Protein AF-A0A1Q8VUD0-F1 (afdb_monomer)

Structure (mmCIF, N/CA/C/O backbone):
data_AF-A0A1Q8VUD0-F1
#
_entry.id   AF-A0A1Q8VUD0-F1
#
loop_
_atom_site.group_PDB
_atom_site.id
_atom_site.type_symbol
_atom_site.label_atom_id
_atom_site.label_alt_id
_atom_site.label_comp_id
_atom_site.label_asym_id
_atom_site.label_entity_id
_atom_site.label_seq_id
_atom_site.pdbx_PDB_ins_code
_atom_site.Cartn_x
_atom_site.Cartn_y
_atom_site.Cartn_z
_atom_site.occupancy
_atom_site.B_iso_or_equiv
_atom_site.auth_seq_id
_atom_site.auth_comp_id
_atom_site.auth_asym_id
_atom_site.auth_atom_id
_atom_site.pdbx_PDB_model_num
ATOM 1 N N . MET A 1 1 ? -13.011 -17.993 -5.841 1.00 44.59 1 MET A N 1
ATOM 2 C CA . MET A 1 1 ? -13.247 -16.685 -5.183 1.00 44.59 1 MET A CA 1
ATOM 3 C C . MET A 1 1 ? -12.863 -15.577 -6.149 1.00 44.59 1 MET A C 1
ATOM 5 O O . MET A 1 1 ? -11.849 -15.717 -6.817 1.00 44.59 1 MET A O 1
ATOM 9 N N . LYS A 1 2 ? -13.667 -14.515 -6.272 1.00 51.53 2 LYS A N 1
ATOM 10 C CA . LYS A 1 2 ? -13.300 -13.336 -7.074 1.00 51.53 2 LYS A CA 1
ATOM 11 C C . LYS A 1 2 ? -12.272 -12.522 -6.282 1.00 51.53 2 LYS A C 1
ATOM 13 O O . LYS A 1 2 ? -12.586 -12.061 -5.190 1.00 51.53 2 LYS A O 1
ATOM 18 N N . CYS A 1 3 ? -11.055 -12.387 -6.801 1.00 65.75 3 CYS A N 1
ATOM 19 C CA . CYS A 1 3 ? -9.999 -11.613 -6.153 1.00 65.75 3 CYS A CA 1
ATOM 20 C C . CYS A 1 3 ? -10.249 -10.114 -6.352 1.00 65.75 3 CYS A C 1
ATOM 22 O O . CYS A 1 3 ? -10.289 -9.641 -7.489 1.00 65.75 3 CYS A O 1
ATOM 24 N N . THR A 1 4 ? -10.371 -9.361 -5.258 1.00 79.56 4 THR A N 1
ATOM 25 C CA . THR A 1 4 ? -10.558 -7.895 -5.264 1.00 79.56 4 THR A CA 1
ATOM 26 C C . THR A 1 4 ? -9.382 -7.139 -5.888 1.00 79.56 4 THR A C 1
ATOM 28 O O . THR A 1 4 ? -9.522 -6.011 -6.344 1.00 79.56 4 THR A O 1
ATOM 31 N N . THR A 1 5 ? -8.214 -7.772 -5.960 1.00 83.44 5 THR A N 1
ATOM 32 C CA . THR A 1 5 ? -6.999 -7.215 -6.565 1.00 83.44 5 THR A CA 1
ATOM 33 C C . THR A 1 5 ? -6.864 -7.540 -8.054 1.00 83.44 5 THR A C 1
ATOM 35 O O . THR A 1 5 ? -6.039 -6.945 -8.738 1.00 83.44 5 THR A O 1
ATOM 38 N N . GLY A 1 6 ? -7.658 -8.483 -8.580 1.00 85.50 6 GLY A N 1
ATOM 39 C CA . GLY A 1 6 ? -7.513 -8.999 -9.945 1.00 85.50 6 GLY A CA 1
ATOM 40 C C . GLY A 1 6 ? -6.337 -9.958 -10.163 1.00 85.50 6 GLY A C 1
ATOM 41 O O . GLY A 1 6 ? -6.167 -10.424 -11.285 1.00 85.50 6 GLY A O 1
ATOM 42 N N . LEU A 1 7 ? -5.562 -10.268 -9.119 1.00 89.88 7 LEU A N 1
ATOM 43 C CA . LEU A 1 7 ? -4.467 -11.241 -9.153 1.00 89.88 7 LEU A CA 1
ATOM 44 C C . LEU A 1 7 ? -4.913 -12.584 -8.567 1.00 89.88 7 LEU A C 1
ATOM 46 O O . LEU A 1 7 ? -5.748 -12.626 -7.660 1.00 89.88 7 LEU A O 1
ATOM 50 N N . SER A 1 8 ? -4.334 -13.687 -9.043 1.00 91.81 8 SER A N 1
ATOM 51 C CA . SER A 1 8 ? -4.427 -14.964 -8.323 1.00 91.81 8 SER A CA 1
ATOM 52 C C . SER A 1 8 ? -3.709 -14.879 -6.968 1.00 91.81 8 SER A C 1
ATOM 54 O O . SER A 1 8 ? -2.837 -14.032 -6.768 1.00 91.81 8 SER A O 1
ATOM 56 N N . ALA A 1 9 ? -4.044 -15.775 -6.035 1.00 90.12 9 ALA A N 1
ATOM 57 C CA . ALA A 1 9 ? -3.381 -15.822 -4.728 1.00 90.12 9 ALA A CA 1
ATOM 58 C C . ALA A 1 9 ? -1.859 -16.030 -4.855 1.00 90.12 9 ALA A C 1
ATOM 60 O O . ALA A 1 9 ? -1.098 -15.400 -4.126 1.00 90.12 9 ALA A O 1
ATOM 61 N N . HIS A 1 10 ? -1.425 -16.848 -5.822 1.00 91.88 10 HIS A N 1
ATOM 62 C CA . HIS A 1 10 ? -0.008 -17.073 -6.116 1.00 91.88 10 HIS A CA 1
ATOM 63 C C . HIS A 1 10 ? 0.687 -15.793 -6.593 1.00 91.88 10 HIS A C 1
ATOM 65 O O . HIS A 1 10 ? 1.667 -15.373 -5.992 1.00 91.88 10 HIS A O 1
ATOM 71 N N . GLN A 1 11 ? 0.145 -15.131 -7.624 1.00 91.31 11 GLN A N 1
ATOM 72 C CA . GLN A 1 11 ? 0.710 -13.880 -8.154 1.00 91.31 11 GLN A CA 1
ATOM 73 C C . GLN A 1 11 ? 0.774 -12.781 -7.088 1.00 91.31 11 GLN A C 1
ATOM 75 O O . GLN A 1 11 ? 1.722 -12.004 -7.038 1.00 91.31 11 GLN A O 1
ATOM 80 N N . PHE A 1 12 ? -0.238 -12.709 -6.223 1.00 91.19 12 PHE A N 1
ATOM 81 C CA . PHE A 1 12 ? -0.256 -11.749 -5.127 1.00 91.19 12 PHE A CA 1
ATOM 82 C C . PHE A 1 12 ? 0.836 -12.039 -4.084 1.00 91.19 12 PHE A C 1
ATOM 84 O O . PHE A 1 12 ? 1.505 -11.112 -3.622 1.00 91.19 12 PHE A O 1
ATOM 91 N N . ALA A 1 13 ? 1.027 -13.311 -3.721 1.00 91.38 13 ALA A N 1
ATOM 92 C CA . ALA A 1 13 ? 2.061 -13.730 -2.779 1.00 91.38 13 ALA A CA 1
ATOM 93 C C . ALA A 1 13 ? 3.472 -13.478 -3.332 1.00 91.38 13 ALA A C 1
ATOM 95 O O . ALA A 1 13 ? 4.302 -12.899 -2.636 1.00 91.38 13 ALA A O 1
ATOM 96 N N . GLU A 1 14 ? 3.708 -13.832 -4.595 1.00 90.94 14 GLU A N 1
ATOM 97 C CA . GLU A 1 14 ? 4.979 -13.618 -5.293 1.00 90.94 14 GLU A CA 1
ATOM 98 C C . GLU A 1 14 ? 5.346 -12.128 -5.357 1.00 90.94 14 GLU A C 1
ATOM 100 O O . GLU A 1 14 ? 6.427 -11.729 -4.926 1.00 90.94 14 GLU A O 1
ATOM 105 N N . LEU A 1 15 ? 4.402 -11.274 -5.767 1.00 88.25 15 LEU A N 1
ATOM 106 C CA . LEU A 1 15 ? 4.614 -9.827 -5.809 1.00 88.25 15 LEU A CA 1
ATOM 107 C C . LEU A 1 15 ? 4.889 -9.239 -4.414 1.00 88.25 15 LEU A C 1
ATOM 109 O O . LEU A 1 15 ? 5.757 -8.381 -4.250 1.00 88.25 15 LEU A O 1
ATOM 113 N N . THR A 1 16 ? 4.174 -9.714 -3.391 1.00 89.62 16 THR A N 1
ATOM 114 C CA . THR A 1 16 ? 4.409 -9.310 -1.995 1.00 89.62 16 THR A CA 1
ATOM 115 C C . THR A 1 16 ? 5.816 -9.698 -1.539 1.00 89.62 16 THR A C 1
ATOM 117 O O . THR A 1 16 ? 6.481 -8.908 -0.864 1.00 89.62 16 THR A O 1
ATOM 120 N N . GLN A 1 17 ? 6.282 -10.892 -1.911 1.00 89.12 17 GLN A N 1
ATOM 121 C CA . GLN A 1 17 ? 7.617 -11.381 -1.587 1.00 89.12 17 GLN A CA 1
ATOM 122 C C . GLN A 1 17 ? 8.703 -10.528 -2.251 1.00 89.12 17 GLN A C 1
ATOM 124 O O . GLN A 1 17 ? 9.602 -10.070 -1.548 1.00 89.12 17 GLN A O 1
ATOM 129 N N . TRP A 1 18 ? 8.595 -10.249 -3.554 1.00 86.19 18 TRP A N 1
ATOM 130 C CA . TRP A 1 18 ? 9.561 -9.405 -4.270 1.00 86.19 18 TRP A CA 1
ATOM 131 C C . TRP A 1 18 ? 9.683 -8.014 -3.646 1.00 86.19 18 TRP A C 1
ATOM 133 O O . TRP A 1 18 ? 10.783 -7.548 -3.357 1.00 86.19 18 TRP A O 1
ATOM 143 N N . ILE A 1 19 ? 8.550 -7.376 -3.341 1.00 84.69 19 ILE A N 1
ATOM 144 C CA . ILE A 1 19 ? 8.542 -6.050 -2.711 1.00 84.69 19 ILE A CA 1
ATOM 145 C C . ILE A 1 19 ? 9.164 -6.107 -1.308 1.00 84.69 19 ILE A C 1
ATOM 147 O O . ILE A 1 19 ? 9.918 -5.208 -0.937 1.00 84.69 19 ILE A O 1
ATOM 151 N N . SER A 1 20 ? 8.900 -7.164 -0.537 1.00 84.06 20 SER A N 1
ATOM 152 C CA . SER A 1 20 ? 9.441 -7.322 0.824 1.00 84.06 20 SER A CA 1
ATOM 153 C C . SER A 1 20 ? 10.953 -7.569 0.856 1.00 84.06 20 SER A C 1
ATOM 155 O O . SER A 1 20 ? 11.599 -7.234 1.844 1.00 84.06 20 SER A O 1
ATOM 157 N N . GLN A 1 21 ? 11.520 -8.153 -0.203 1.00 82.94 21 GLN A N 1
ATOM 158 C CA . GLN A 1 21 ? 12.962 -8.393 -0.342 1.00 82.94 21 GLN A CA 1
ATOM 159 C C . GLN A 1 21 ? 13.731 -7.153 -0.825 1.00 82.94 21 GLN A C 1
ATOM 161 O O . GLN A 1 21 ? 14.961 -7.130 -0.795 1.00 82.94 21 GLN A O 1
ATOM 166 N N . SER A 1 22 ? 13.017 -6.115 -1.260 1.00 74.06 22 SER A N 1
ATOM 167 C CA . SER A 1 22 ? 13.616 -4.884 -1.756 1.00 74.06 22 SER A CA 1
ATOM 168 C C . SER A 1 22 ? 13.994 -3.896 -0.639 1.00 74.06 22 SER A C 1
ATOM 170 O O . SER A 1 22 ? 13.534 -4.000 0.498 1.00 74.06 22 SER A O 1
ATOM 172 N N . LYS A 1 23 ? 14.863 -2.921 -0.952 1.00 69.75 23 LYS A N 1
ATOM 173 C CA . LYS A 1 23 ? 15.329 -1.876 -0.010 1.00 69.75 23 LYS A CA 1
ATOM 174 C C . LYS A 1 23 ? 14.150 -1.182 0.715 1.00 69.75 23 LYS A C 1
ATOM 176 O O . LYS A 1 23 ? 13.098 -0.983 0.104 1.00 69.75 23 LYS A O 1
ATOM 181 N N . PRO A 1 24 ? 14.351 -0.761 1.981 1.00 60.75 24 PRO A N 1
ATOM 182 C CA . PRO A 1 24 ? 13.280 -0.422 2.915 1.00 60.75 24 PRO A CA 1
ATOM 183 C C . PRO A 1 24 ? 12.328 0.666 2.409 1.00 60.75 24 PRO A C 1
ATOM 185 O O . PRO A 1 24 ? 12.732 1.672 1.828 1.00 60.75 24 PRO A O 1
ATOM 188 N N . LEU A 1 25 ? 11.044 0.446 2.686 1.00 63.44 25 LEU A N 1
ATOM 189 C CA . LEU A 1 25 ? 9.931 1.298 2.283 1.00 63.44 25 LEU A CA 1
ATOM 190 C C . LEU A 1 25 ? 9.733 2.380 3.342 1.00 63.44 25 LEU A C 1
ATOM 192 O O . LEU A 1 25 ? 9.239 2.106 4.434 1.00 63.44 25 LEU A O 1
ATOM 196 N N . HIS A 1 26 ? 10.092 3.623 3.030 1.00 63.34 26 HIS A N 1
ATOM 197 C CA . HIS A 1 26 ? 9.961 4.728 3.983 1.00 63.34 26 HIS A CA 1
ATOM 198 C C . HIS A 1 26 ? 8.499 5.151 4.221 1.00 63.34 26 HIS A C 1
ATOM 200 O O . HIS A 1 26 ? 8.237 5.981 5.088 1.00 63.34 26 HIS A O 1
ATOM 206 N N . THR A 1 27 ? 7.531 4.637 3.450 1.00 71.75 27 THR A N 1
ATOM 207 C CA . THR A 1 27 ? 6.165 5.201 3.405 1.00 71.75 27 THR A CA 1
ATOM 208 C C . THR A 1 27 ? 5.034 4.167 3.508 1.00 71.75 27 THR A C 1
ATOM 210 O O . THR A 1 27 ? 3.859 4.536 3.470 1.00 71.75 27 THR A O 1
ATOM 213 N N . ILE A 1 28 ? 5.335 2.878 3.711 1.00 82.38 28 ILE A N 1
ATOM 214 C CA . ILE A 1 28 ? 4.279 1.877 3.919 1.00 82.38 28 ILE A CA 1
ATOM 215 C C . ILE A 1 28 ? 3.686 2.000 5.328 1.00 82.38 28 ILE A C 1
ATOM 217 O O . ILE A 1 28 ? 4.425 1.977 6.314 1.00 82.38 28 ILE A O 1
ATOM 221 N N . PRO A 1 29 ? 2.349 2.084 5.466 1.00 86.19 29 PRO A N 1
ATOM 222 C CA . PRO A 1 29 ? 1.712 2.010 6.771 1.00 86.19 29 PRO A CA 1
ATOM 223 C C . PRO A 1 29 ? 2.022 0.675 7.457 1.00 86.19 29 PRO A C 1
ATOM 225 O O . PRO A 1 29 ? 1.550 -0.372 7.019 1.00 86.19 29 PRO A O 1
ATOM 228 N N . ALA A 1 30 ? 2.757 0.719 8.572 1.00 86.06 30 ALA A N 1
ATOM 229 C CA . ALA A 1 30 ? 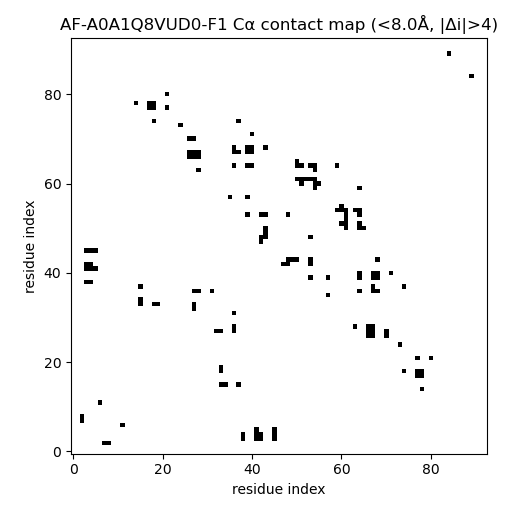3.132 -0.476 9.335 1.00 86.06 30 ALA A CA 1
ATOM 230 C C . ALA A 1 30 ? 1.922 -1.352 9.710 1.00 86.06 30 ALA A C 1
ATOM 232 O O . ALA A 1 30 ? 2.013 -2.572 9.666 1.00 86.06 30 ALA A O 1
ATOM 233 N N . ILE A 1 31 ? 0.769 -0.728 9.987 1.00 90.31 31 ILE A N 1
ATOM 234 C CA . ILE A 1 31 ? -0.486 -1.421 10.314 1.00 90.31 31 ILE A CA 1
ATOM 235 C C . ILE A 1 31 ? -1.023 -2.306 9.177 1.00 90.31 31 ILE A C 1
ATOM 237 O O . ILE A 1 31 ? -1.687 -3.298 9.445 1.00 90.31 31 ILE A O 1
ATOM 241 N N . LEU A 1 32 ? -0.738 -1.964 7.916 1.00 89.88 32 LEU A N 1
ATOM 242 C CA . LEU A 1 32 ? -1.127 -2.768 6.754 1.00 89.88 32 LEU A CA 1
ATOM 243 C C . LEU A 1 32 ? -0.010 -3.718 6.303 1.00 89.88 32 LEU A C 1
ATOM 245 O O . LEU A 1 32 ? -0.279 -4.710 5.623 1.00 89.88 32 LEU A O 1
ATOM 249 N N . GLY A 1 33 ? 1.246 -3.394 6.620 1.00 89.31 33 GLY A N 1
ATOM 250 C CA . GLY A 1 33 ? 2.409 -4.061 6.043 1.00 89.31 33 GLY A CA 1
ATOM 251 C C . GL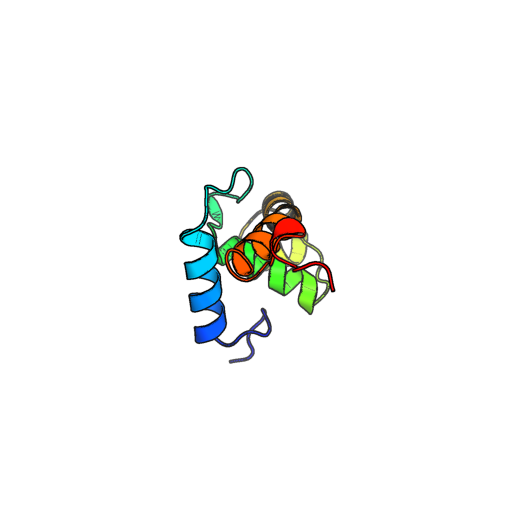Y A 1 33 ? 2.434 -3.977 4.511 1.00 89.31 33 GLY A C 1
ATOM 252 O O . GLY A 1 33 ? 1.678 -3.224 3.886 1.00 89.31 33 GLY A O 1
ATOM 253 N N . VAL A 1 34 ? 3.313 -4.764 3.886 1.00 88.88 34 VAL A N 1
ATOM 254 C CA . VAL A 1 34 ? 3.455 -4.810 2.419 1.00 88.88 34 VAL A CA 1
ATOM 255 C C . VAL A 1 34 ? 2.198 -5.388 1.767 1.00 88.88 34 VAL A C 1
ATOM 257 O O . VAL A 1 34 ? 1.624 -4.761 0.878 1.00 88.88 34 VAL A O 1
ATOM 260 N N . ALA A 1 35 ? 1.723 -6.538 2.255 1.00 90.50 35 ALA A N 1
ATOM 261 C CA . ALA A 1 35 ? 0.567 -7.236 1.696 1.00 90.50 35 ALA A CA 1
ATOM 262 C C . ALA A 1 35 ? -0.713 -6.387 1.755 1.00 90.50 35 ALA A C 1
ATOM 264 O O . ALA A 1 35 ? -1.368 -6.184 0.734 1.00 90.50 35 ALA A O 1
ATOM 265 N N . GLY A 1 36 ? -1.056 -5.830 2.921 1.00 92.50 36 GLY A N 1
ATOM 266 C CA . GLY A 1 36 ? -2.258 -5.005 3.066 1.00 92.50 36 GLY A CA 1
ATOM 267 C C . GLY A 1 36 ? -2.184 -3.719 2.241 1.00 92.50 36 GLY A C 1
ATOM 268 O O . GLY A 1 36 ? -3.174 -3.305 1.639 1.00 92.50 36 GLY A O 1
ATOM 269 N N . SER A 1 37 ? -0.9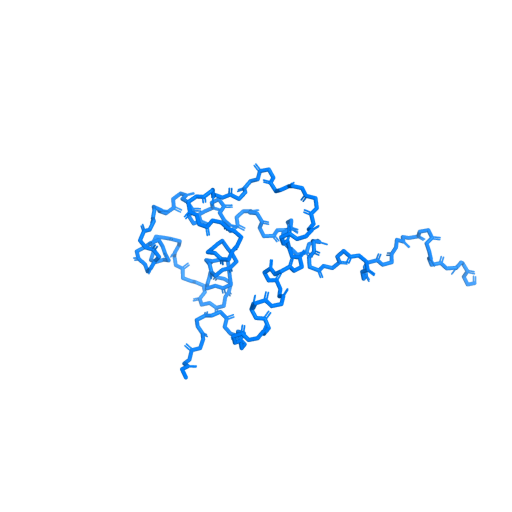97 -3.116 2.127 1.00 91.94 37 SER A N 1
ATOM 270 C CA . SER A 1 37 ? -0.804 -1.911 1.310 1.00 91.94 37 SER A CA 1
ATOM 271 C C . SER A 1 37 ? -0.916 -2.200 -0.185 1.00 91.94 37 SER A C 1
ATOM 273 O O . SER A 1 37 ? -1.507 -1.411 -0.928 1.00 91.94 37 SER A O 1
ATOM 275 N N . LEU A 1 38 ? -0.413 -3.355 -0.626 1.00 91.31 38 LEU A N 1
ATOM 276 C CA . LEU A 1 38 ? -0.572 -3.835 -1.994 1.00 91.31 38 LEU A CA 1
ATOM 277 C C . LEU A 1 38 ? -2.042 -4.149 -2.297 1.00 91.31 38 LEU A C 1
ATOM 279 O O . LEU A 1 38 ? -2.561 -3.716 -3.326 1.00 91.31 38 LEU A O 1
ATOM 283 N N . GLN A 1 39 ? -2.748 -4.819 -1.383 1.00 93.19 39 GLN A N 1
ATOM 284 C CA . GLN A 1 39 ? -4.180 -5.095 -1.514 1.00 93.19 39 GLN A CA 1
ATOM 285 C C . GLN A 1 39 ? -4.998 -3.803 -1.633 1.00 93.19 39 GLN A C 1
ATOM 287 O O . GLN A 1 39 ? -5.825 -3.685 -2.541 1.00 93.19 39 GLN A O 1
ATOM 292 N N . ALA A 1 40 ? -4.745 -2.821 -0.763 1.00 93.88 40 ALA A N 1
ATOM 293 C CA . ALA A 1 40 ? -5.401 -1.516 -0.795 1.00 93.88 40 ALA A CA 1
ATOM 294 C C . ALA A 1 40 ? -5.152 -0.789 -2.126 1.00 93.88 40 ALA A C 1
ATOM 296 O O . ALA A 1 40 ? -6.085 -0.287 -2.755 1.00 93.88 40 ALA A O 1
ATOM 297 N N . THR A 1 41 ? -3.900 -0.791 -2.590 1.00 92.81 41 THR A N 1
ATOM 298 C CA . THR A 1 41 ? -3.490 -0.134 -3.837 1.00 92.81 41 THR A CA 1
ATOM 299 C C . THR A 1 41 ? -4.121 -0.784 -5.065 1.00 92.81 41 THR A C 1
ATOM 301 O O . THR A 1 41 ? -4.664 -0.081 -5.915 1.00 92.81 41 THR A O 1
ATOM 304 N N . LEU A 1 42 ? -4.102 -2.115 -5.160 1.00 92.62 42 LEU A N 1
ATOM 305 C CA . LEU A 1 42 ? -4.692 -2.839 -6.288 1.00 92.62 42 LEU A CA 1
ATOM 306 C C . LEU A 1 42 ? -6.217 -2.713 -6.309 1.00 92.62 42 LEU A C 1
ATOM 308 O O . LEU A 1 42 ? -6.797 -2.536 -7.377 1.00 92.62 42 LEU A O 1
ATOM 312 N N . THR A 1 43 ? -6.863 -2.726 -5.141 1.00 93.62 43 THR A N 1
ATOM 313 C CA . THR A 1 43 ? -8.313 -2.498 -5.031 1.00 93.62 43 THR A CA 1
ATOM 314 C C . THR A 1 43 ? -8.679 -1.089 -5.504 1.00 93.62 43 THR A C 1
ATOM 316 O O . THR A 1 43 ? -9.611 -0.931 -6.293 1.00 93.62 43 THR A O 1
ATOM 319 N N . TYR A 1 44 ? -7.908 -0.073 -5.091 1.00 93.75 44 TYR A N 1
ATOM 320 C CA . TYR A 1 44 ? -8.073 1.309 -5.550 1.00 93.75 44 TYR A CA 1
ATOM 321 C C . TYR A 1 44 ? -7.948 1.421 -7.072 1.00 93.75 44 TYR A C 1
ATOM 323 O O . TYR A 1 44 ? -8.838 1.960 -7.720 1.00 93.75 44 TYR A O 1
ATOM 331 N N . LEU A 1 45 ? -6.878 0.876 -7.655 1.00 91.25 45 LEU A N 1
ATOM 332 C CA . LEU A 1 45 ? -6.627 0.957 -9.097 1.00 91.25 45 LEU A CA 1
ATOM 333 C C . LEU A 1 45 ? -7.667 0.203 -9.928 1.00 91.25 45 LEU A C 1
ATOM 335 O O . LEU A 1 45 ? -8.088 0.686 -10.974 1.00 91.25 45 LEU A O 1
ATOM 339 N N . ARG A 1 46 ? -8.058 -0.994 -9.483 1.00 92.38 46 ARG A N 1
ATOM 340 C CA . ARG A 1 46 ? -8.925 -1.887 -10.254 1.00 92.38 46 ARG A CA 1
ATOM 341 C C . ARG A 1 46 ? -10.380 -1.452 -10.232 1.00 92.38 46 ARG A C 1
ATOM 343 O O . ARG A 1 46 ? -11.071 -1.579 -11.237 1.00 92.38 46 ARG A O 1
ATOM 350 N N . HIS A 1 47 ? -10.851 -1.010 -9.073 1.00 92.12 47 HIS A N 1
ATOM 351 C CA . HIS A 1 47 ? -12.266 -0.737 -8.857 1.00 92.12 47 HIS A CA 1
ATOM 352 C C . HIS A 1 47 ? -12.581 0.755 -8.777 1.00 92.12 47 HIS A C 1
ATOM 354 O O . HIS A 1 47 ? -13.753 1.110 -8.707 1.00 92.12 47 HIS A O 1
ATOM 360 N N . ASN A 1 48 ? -11.557 1.618 -8.789 1.00 92.38 48 ASN A N 1
ATOM 361 C CA . ASN A 1 48 ? -11.687 3.065 -8.616 1.00 92.38 48 ASN A CA 1
ATOM 362 C C . ASN A 1 48 ? -12.542 3.432 -7.387 1.00 92.38 48 ASN A C 1
ATOM 364 O O . ASN A 1 48 ? -13.336 4.372 -7.411 1.00 92.38 48 ASN A O 1
ATOM 368 N N . LEU A 1 49 ? -12.424 2.636 -6.318 1.00 93.88 49 LEU A N 1
ATOM 369 C CA . LEU A 1 49 ? -13.204 2.840 -5.104 1.00 93.88 49 LEU A CA 1
ATOM 370 C C . LEU A 1 49 ? -12.658 4.028 -4.303 1.00 93.88 49 LEU A C 1
ATOM 372 O O . LEU A 1 49 ? -11.436 4.207 -4.225 1.00 93.88 49 LEU A O 1
ATOM 376 N N . PRO A 1 50 ? -13.534 4.795 -3.628 1.00 96.50 50 PRO A N 1
ATOM 377 C CA . PRO A 1 50 ? -13.100 5.796 -2.667 1.00 96.50 50 PRO A CA 1
ATOM 378 C C . PRO A 1 50 ? -12.193 5.169 -1.602 1.00 96.50 50 PRO A C 1
ATOM 380 O O . PRO A 1 50 ? -12.491 4.104 -1.061 1.00 96.50 50 PRO A O 1
ATOM 383 N N . GLN A 1 51 ? -11.106 5.855 -1.242 1.00 96.62 51 GLN A N 1
ATOM 384 C CA . GLN A 1 51 ? -10.157 5.352 -0.239 1.00 96.62 51 GLN A CA 1
ATOM 385 C C . GLN A 1 51 ? -10.808 5.108 1.134 1.00 96.62 51 GLN A C 1
ATOM 387 O O . GLN A 1 51 ? -10.331 4.264 1.885 1.00 96.62 51 GLN A O 1
ATOM 392 N N . ALA A 1 52 ? -11.898 5.815 1.453 1.00 97.31 52 ALA A N 1
ATOM 393 C CA . ALA A 1 52 ? -12.692 5.569 2.657 1.00 97.31 52 ALA A CA 1
ATOM 394 C C . ALA A 1 52 ? -13.386 4.201 2.628 1.00 97.31 52 ALA A C 1
ATOM 396 O O . ALA A 1 52 ? -13.236 3.438 3.574 1.00 97.31 52 ALA A O 1
ATOM 397 N N . ALA A 1 53 ? -14.022 3.840 1.509 1.00 97.12 53 ALA A N 1
ATOM 398 C CA . ALA A 1 53 ? -14.662 2.535 1.338 1.00 97.12 53 ALA A CA 1
ATOM 399 C C . ALA A 1 53 ? -13.646 1.379 1.391 1.00 97.12 53 ALA A C 1
ATOM 401 O O . ALA A 1 53 ? -13.921 0.312 1.932 1.00 97.12 53 ALA A O 1
ATOM 402 N N . ILE A 1 54 ? -12.434 1.594 0.870 1.00 96.62 54 ILE A N 1
ATOM 403 C CA . ILE A 1 54 ? -11.333 0.626 1.009 1.00 96.62 54 ILE A CA 1
ATOM 404 C C . ILE A 1 54 ? -10.875 0.530 2.471 1.00 96.62 54 ILE A C 1
ATOM 406 O O . ILE A 1 54 ? -10.548 -0.556 2.939 1.00 96.62 54 ILE A O 1
ATOM 410 N N . GLY A 1 55 ? -10.857 1.651 3.195 1.00 96.69 55 GLY A N 1
ATOM 411 C CA . GLY A 1 55 ? -10.528 1.682 4.618 1.00 96.69 55 GLY A CA 1
ATOM 412 C C . GLY A 1 55 ? -11.519 0.869 5.442 1.00 96.69 55 GLY A C 1
ATOM 413 O O . GLY A 1 55 ? -11.103 0.028 6.231 1.00 96.69 55 GLY A O 1
ATOM 414 N N . GLU A 1 56 ? -12.814 1.036 5.179 1.00 96.88 56 GLU A N 1
ATOM 415 C CA . GLU A 1 56 ? -13.881 0.231 5.784 1.00 96.88 56 GLU A CA 1
ATOM 416 C C . GLU A 1 56 ? -13.712 -1.264 5.480 1.00 96.88 56 GLU A C 1
ATOM 418 O O . GLU A 1 56 ? -13.760 -2.081 6.397 1.00 96.88 56 GLU A O 1
ATOM 423 N N . LEU A 1 57 ? -13.424 -1.626 4.222 1.00 94.31 57 LEU A N 1
ATOM 424 C CA . LEU A 1 57 ? -13.189 -3.018 3.816 1.00 94.31 57 LEU A CA 1
ATOM 425 C C . LEU A 1 57 ? -11.992 -3.661 4.537 1.00 94.31 57 LEU A C 1
ATOM 427 O O . LEU A 1 57 ? -12.008 -4.860 4.807 1.00 94.31 57 LEU A O 1
ATOM 431 N N . LEU A 1 58 ? -10.947 -2.879 4.814 1.00 93.44 58 LEU A N 1
ATOM 432 C CA . LEU A 1 58 ? -9.700 -3.348 5.426 1.00 93.44 58 LEU A CA 1
ATOM 433 C C . LEU A 1 58 ? -9.612 -3.072 6.937 1.00 93.44 58 LEU A C 1
ATOM 435 O O . LEU A 1 58 ? -8.593 -3.390 7.545 1.00 93.44 58 LEU A O 1
ATOM 439 N N . GLY A 1 59 ? -10.638 -2.473 7.548 1.00 95.88 59 GLY A N 1
ATOM 440 C CA . GLY A 1 59 ? -10.639 -2.119 8.971 1.00 95.88 59 GLY A 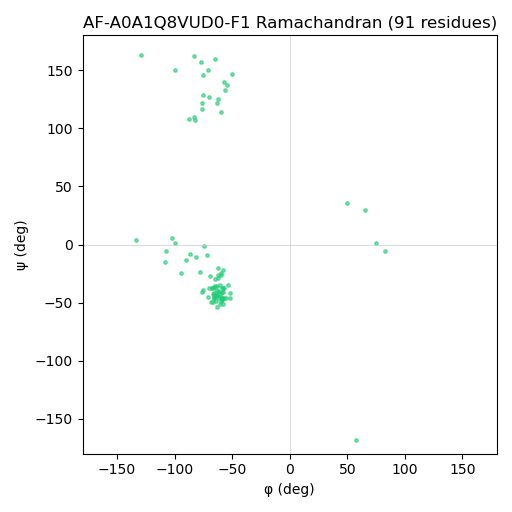CA 1
ATOM 441 C C . GLY A 1 59 ? -9.610 -1.048 9.358 1.00 95.88 59 GLY A C 1
ATOM 442 O O . GLY A 1 59 ? -9.105 -1.055 10.478 1.00 95.88 59 GLY A O 1
ATOM 443 N N . VAL A 1 60 ? -9.269 -0.133 8.444 1.00 96.56 60 VAL A N 1
ATOM 444 C CA . VAL A 1 60 ? -8.298 0.951 8.670 1.00 96.56 60 VAL A CA 1
ATOM 445 C C . VAL A 1 60 ? -8.856 2.313 8.263 1.00 96.56 60 VAL A C 1
ATOM 447 O O . VAL A 1 60 ? -9.820 2.433 7.514 1.00 96.56 60 VAL A O 1
ATOM 450 N N . SER A 1 61 ? -8.221 3.387 8.727 1.00 96.94 61 SER A N 1
ATOM 451 C CA . SER A 1 61 ? -8.648 4.744 8.387 1.00 96.94 61 SER A CA 1
ATOM 452 C C . SER A 1 61 ? -8.358 5.104 6.922 1.00 96.94 61 SER A C 1
ATOM 454 O O . SER A 1 61 ? -7.351 4.677 6.348 1.00 96.94 61 SER A O 1
ATOM 456 N N . GLN A 1 62 ? -9.184 5.972 6.328 1.00 97.12 62 GLN A N 1
ATOM 457 C CA . GLN A 1 62 ? -8.950 6.494 4.974 1.00 97.12 62 GLN A CA 1
ATOM 458 C C . GLN A 1 62 ? -7.534 7.088 4.786 1.00 97.12 62 GLN A C 1
ATOM 460 O O . GLN A 1 62 ? -6.899 6.769 3.778 1.00 97.12 62 GLN A O 1
A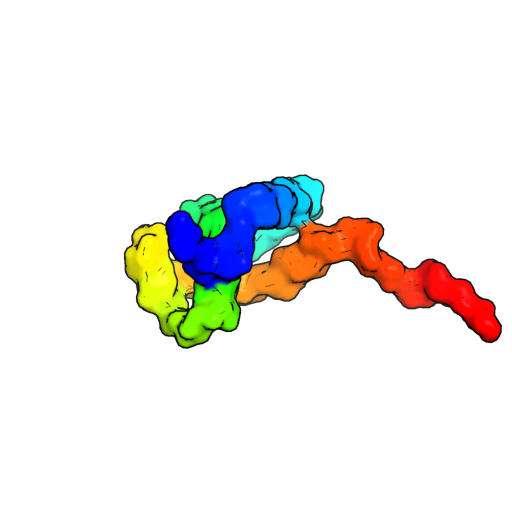TOM 465 N N . PRO A 1 63 ? -6.959 7.857 5.738 1.00 96.62 63 PRO A N 1
ATOM 466 C CA . PRO A 1 63 ? -5.577 8.331 5.627 1.00 96.62 63 PRO A CA 1
ATOM 467 C C . PRO A 1 63 ? -4.524 7.215 5.585 1.00 96.62 63 PRO A C 1
ATOM 469 O O . PRO A 1 63 ? -3.428 7.416 5.064 1.00 96.62 63 PRO A O 1
ATOM 472 N N . THR A 1 64 ? -4.816 6.042 6.153 1.00 95.56 64 THR A N 1
ATOM 473 C CA . THR A 1 64 ? -3.940 4.862 6.069 1.00 95.56 64 THR A CA 1
ATOM 474 C C . THR A 1 64 ? -3.951 4.290 4.655 1.00 95.56 64 THR A C 1
ATOM 476 O O . THR A 1 64 ? -2.885 4.071 4.081 1.00 95.56 64 THR A O 1
ATOM 479 N N . VAL A 1 65 ? -5.134 4.158 4.049 1.00 95.56 65 VAL A N 1
ATOM 480 C CA . VAL A 1 65 ? -5.274 3.770 2.635 1.00 95.56 65 VAL A CA 1
ATOM 481 C C . VAL A 1 65 ? -4.603 4.787 1.714 1.00 95.56 65 VAL A C 1
ATOM 483 O O . VAL A 1 65 ? -3.885 4.401 0.799 1.00 95.56 65 VAL A O 1
ATOM 486 N N . SER A 1 66 ? -4.773 6.085 1.977 1.00 95.25 66 SER A N 1
ATOM 487 C CA . SER A 1 66 ? -4.135 7.156 1.204 1.00 95.25 66 SER A CA 1
ATOM 488 C C . SER A 1 66 ? -2.616 7.008 1.152 1.00 95.25 66 SER A C 1
ATOM 490 O O . SER A 1 66 ? -2.023 7.067 0.076 1.00 95.25 66 SER A O 1
ATOM 492 N N . ARG A 1 67 ? -1.987 6.739 2.304 1.00 92.88 67 ARG A N 1
ATOM 493 C CA . ARG A 1 67 ? -0.542 6.489 2.398 1.00 92.88 67 ARG A CA 1
ATOM 494 C C . ARG A 1 67 ? -0.121 5.239 1.627 1.00 92.88 67 ARG A C 1
ATOM 496 O O . ARG A 1 67 ? 0.846 5.312 0.876 1.00 92.88 67 ARG A O 1
ATOM 503 N N . ALA A 1 68 ? -0.875 4.142 1.738 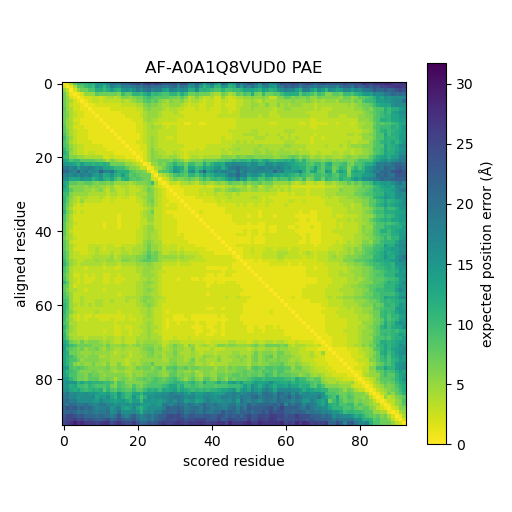1.00 92.12 68 ALA A N 1
ATOM 504 C CA . ALA A 1 68 ? -0.616 2.930 0.957 1.00 92.12 68 ALA A CA 1
ATOM 505 C C . ALA A 1 68 ? -0.674 3.197 -0.559 1.00 92.12 68 ALA A C 1
ATOM 507 O O . ALA A 1 68 ? 0.253 2.847 -1.282 1.00 92.12 68 ALA A O 1
ATOM 508 N N . VAL A 1 69 ? -1.710 3.898 -1.034 1.00 92.19 69 VAL A N 1
ATOM 509 C CA . VAL A 1 69 ? -1.868 4.250 -2.456 1.00 92.19 69 VAL A CA 1
ATOM 510 C C . VAL A 1 69 ? -0.780 5.223 -2.923 1.00 92.19 69 VAL A C 1
ATOM 512 O O . VAL A 1 69 ? -0.304 5.113 -4.054 1.00 92.19 69 VAL A O 1
ATOM 515 N N . LYS A 1 70 ? -0.360 6.168 -2.072 1.00 91.25 70 LYS A N 1
ATOM 516 C CA . LYS A 1 70 ? 0.710 7.128 -2.384 1.00 91.25 70 LYS A CA 1
ATOM 517 C C . LYS A 1 70 ? 2.066 6.441 -2.575 1.00 91.25 70 LYS A C 1
ATOM 519 O O . LYS A 1 70 ? 2.847 6.905 -3.398 1.00 91.25 70 LYS A O 1
ATOM 524 N N . ALA A 1 71 ? 2.307 5.318 -1.899 1.00 86.50 71 ALA A N 1
ATOM 525 C CA . ALA A 1 71 ? 3.510 4.501 -2.071 1.00 86.50 71 ALA A CA 1
ATOM 526 C C . ALA A 1 71 ? 3.523 3.675 -3.380 1.00 86.50 71 ALA A C 1
ATOM 528 O O . ALA A 1 71 ? 4.500 2.987 -3.662 1.00 86.50 71 ALA A O 1
ATOM 529 N N . ARG A 1 72 ? 2.474 3.740 -4.218 1.00 84.69 72 ARG A N 1
ATOM 530 C CA . ARG A 1 72 ? 2.369 2.960 -5.466 1.00 84.69 72 ARG A CA 1
ATOM 531 C C . ARG A 1 72 ? 3.580 3.072 -6.405 1.00 84.69 72 ARG A C 1
ATOM 533 O O . ARG A 1 72 ? 3.984 2.022 -6.898 1.00 84.69 72 ARG A O 1
ATOM 540 N N . PRO A 1 73 ? 4.148 4.261 -6.697 1.00 81.81 73 PRO A N 1
ATOM 541 C CA . PRO A 1 73 ? 5.310 4.345 -7.581 1.00 81.81 73 PRO A CA 1
ATOM 542 C C . PRO A 1 73 ? 6.489 3.521 -7.057 1.00 81.81 73 PRO A C 1
ATOM 544 O O . PRO A 1 73 ? 7.112 2.800 -7.825 1.00 81.81 73 PRO A O 1
ATOM 547 N N . GLU A 1 74 ? 6.730 3.546 -5.744 1.00 79.06 74 GLU A N 1
ATOM 548 C CA . GLU A 1 74 ? 7.782 2.746 -5.110 1.00 79.06 74 GLU A CA 1
ATOM 549 C C . GLU A 1 74 ? 7.501 1.246 -5.248 1.00 79.06 74 GLU A C 1
ATOM 551 O O . GLU A 1 74 ? 8.398 0.494 -5.620 1.00 79.06 74 GLU A O 1
ATOM 556 N N . LEU A 1 75 ? 6.252 0.809 -5.032 1.00 79.19 75 LEU A N 1
ATOM 557 C CA . LEU A 1 75 ? 5.859 -0.595 -5.220 1.00 79.19 75 LEU A CA 1
ATOM 558 C C . LEU A 1 75 ? 6.114 -1.072 -6.660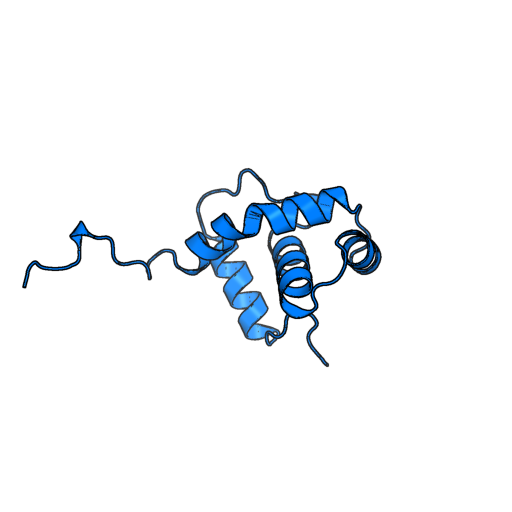 1.00 79.19 75 LEU A C 1
ATOM 560 O O . LEU A 1 75 ? 6.583 -2.190 -6.854 1.00 79.19 75 LEU A O 1
ATOM 564 N N . VAL A 1 76 ? 5.830 -0.229 -7.661 1.00 79.56 76 VAL A N 1
ATOM 565 C CA . VAL A 1 76 ? 6.055 -0.547 -9.083 1.00 79.56 76 VAL A CA 1
ATOM 566 C C . VAL A 1 76 ? 7.545 -0.631 -9.398 1.00 79.56 76 VAL A C 1
ATOM 568 O O . VAL A 1 76 ? 7.980 -1.626 -9.967 1.00 79.56 76 VAL A O 1
ATOM 571 N N . THR A 1 77 ? 8.340 0.364 -8.994 1.00 78.31 77 THR A N 1
ATOM 572 C CA . THR A 1 77 ? 9.794 0.350 -9.217 1.00 78.31 77 THR A CA 1
ATOM 573 C C . THR A 1 77 ? 10.442 -0.886 -8.597 1.00 78.31 77 THR A C 1
ATOM 575 O O . THR A 1 77 ? 11.342 -1.464 -9.192 1.00 78.31 77 THR A O 1
ATOM 578 N N . ARG A 1 78 ? 9.965 -1.331 -7.427 1.00 74.75 78 ARG A N 1
ATOM 579 C CA . ARG A 1 78 ? 10.486 -2.526 -6.749 1.00 74.75 78 ARG A CA 1
ATOM 580 C C . ARG A 1 78 ? 10.053 -3.838 -7.375 1.00 74.75 78 ARG A C 1
ATOM 582 O O . ARG A 1 78 ? 10.859 -4.753 -7.463 1.00 74.75 78 ARG A O 1
ATOM 589 N N . ALA A 1 79 ? 8.809 -3.930 -7.833 1.00 76.00 79 ALA A N 1
ATOM 590 C CA . ALA A 1 79 ? 8.354 -5.095 -8.586 1.00 76.00 79 ALA A CA 1
ATOM 591 C C . ALA A 1 79 ? 9.168 -5.309 -9.875 1.00 76.00 79 ALA A C 1
ATOM 593 O O . ALA A 1 79 ? 9.242 -6.426 -10.374 1.00 76.00 79 ALA A O 1
ATOM 594 N N . LEU A 1 80 ? 9.763 -4.235 -10.401 1.00 76.75 80 LEU A N 1
ATOM 595 C CA . LEU A 1 80 ? 10.598 -4.236 -11.597 1.00 76.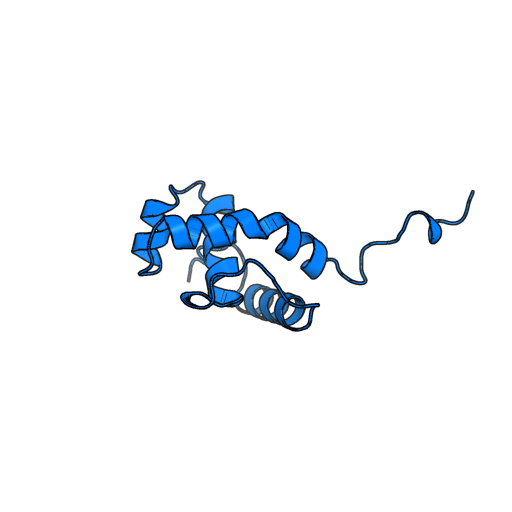75 80 LEU A CA 1
ATOM 596 C C . LEU A 1 80 ? 12.108 -4.175 -11.278 1.00 76.75 80 LEU A C 1
ATOM 598 O O . LEU A 1 80 ? 12.914 -4.063 -12.200 1.00 76.75 80 LEU A O 1
ATOM 602 N N . ASP A 1 81 ? 12.513 -4.245 -10.004 1.00 76.12 81 ASP A N 1
ATOM 603 C CA . ASP A 1 81 ? 13.927 -4.225 -9.598 1.00 76.12 81 ASP A CA 1
ATOM 604 C C . ASP A 1 81 ? 14.637 -5.455 -10.195 1.00 76.12 81 ASP A C 1
ATOM 606 O O . ASP A 1 81 ? 14.167 -6.582 -10.044 1.00 76.12 81 ASP A O 1
ATOM 610 N N . GLY A 1 82 ? 15.724 -5.241 -10.942 1.00 74.00 82 GLY A N 1
ATOM 611 C CA . GLY A 1 82 ? 16.400 -6.288 -11.727 1.00 74.00 82 GLY A CA 1
ATOM 612 C C . GLY A 1 82 ? 15.789 -6.600 -13.105 1.00 74.00 82 GLY A C 1
ATOM 613 O O . GLY A 1 82 ? 16.388 -7.354 -13.866 1.00 74.00 82 GLY A O 1
ATOM 614 N N . TYR A 1 83 ? 14.643 -6.003 -13.454 1.00 74.19 83 TYR A N 1
ATOM 615 C CA . TYR A 1 83 ? 14.040 -6.063 -14.797 1.00 74.19 83 TYR A CA 1
ATOM 616 C C . TYR A 1 83 ? 14.138 -4.736 -15.565 1.00 74.19 83 TYR A C 1
ATOM 618 O O . TYR A 1 83 ? 13.901 -4.700 -16.773 1.00 74.19 83 TYR A O 1
ATOM 626 N N . LEU A 1 84 ? 14.455 -3.634 -14.878 1.00 71.12 84 LEU A N 1
ATOM 627 C CA . LEU A 1 84 ? 14.693 -2.333 -15.498 1.00 71.12 84 LEU A CA 1
ATOM 628 C C . LEU A 1 84 ? 16.134 -2.260 -16.010 1.00 71.12 84 LEU A C 1
ATOM 630 O O . LEU A 1 84 ? 17.067 -2.168 -15.218 1.00 71.12 84 LEU A O 1
ATOM 634 N N . ILE A 1 85 ? 16.293 -2.264 -17.332 1.00 68.31 85 ILE A N 1
ATOM 635 C CA . ILE A 1 85 ? 17.563 -1.956 -17.999 1.00 68.31 85 ILE A CA 1
ATOM 636 C C . ILE A 1 85 ? 17.823 -0.457 -17.813 1.00 68.31 85 ILE A C 1
ATOM 638 O O . ILE A 1 85 ? 16.944 0.363 -18.106 1.00 68.31 85 ILE A O 1
ATOM 642 N N . THR A 1 86 ? 18.996 -0.076 -17.307 1.00 73.50 86 THR A N 1
ATOM 643 C CA . THR A 1 86 ? 19.360 1.345 -17.229 1.00 73.50 86 THR A CA 1
ATOM 644 C C . THR A 1 86 ? 19.773 1.860 -18.604 1.00 73.50 86 THR A C 1
ATOM 646 O O . THR A 1 86 ? 20.176 1.100 -19.482 1.00 73.50 86 THR A O 1
ATOM 649 N N . ALA A 1 87 ? 19.685 3.175 -18.821 1.00 72.50 87 ALA A N 1
ATOM 650 C CA . ALA A 1 87 ? 20.094 3.770 -20.093 1.00 72.50 87 ALA A CA 1
ATOM 651 C C . ALA A 1 87 ? 21.571 3.482 -20.439 1.00 72.50 87 ALA A C 1
ATOM 653 O O . ALA A 1 87 ? 21.929 3.522 -21.611 1.00 72.50 87 ALA A O 1
ATOM 654 N N . GLU A 1 88 ? 22.410 3.170 -19.444 1.00 73.25 88 GLU A N 1
ATOM 655 C CA . GLU A 1 88 ? 23.813 2.796 -19.654 1.00 73.25 88 GLU A CA 1
ATOM 656 C C . GLU A 1 88 ? 23.992 1.347 -20.145 1.00 73.25 88 GLU A C 1
ATOM 658 O O . GLU A 1 88 ? 25.003 1.039 -20.771 1.00 73.25 88 GLU A O 1
ATOM 663 N N . GLU A 1 89 ? 23.026 0.460 -19.887 1.00 71.75 89 GLU A N 1
ATOM 664 C CA . GLU A 1 89 ? 23.063 -0.948 -20.308 1.00 71.75 89 GLU A CA 1
ATOM 665 C C . GLU A 1 89 ? 22.519 -1.173 -21.730 1.00 71.75 89 GLU A C 1
ATOM 667 O O . GLU A 1 89 ? 22.661 -2.260 -22.295 1.00 71.75 89 GLU A O 1
ATOM 672 N N . VAL A 1 90 ? 21.931 -0.145 -22.351 1.00 74.81 90 VAL A N 1
ATOM 673 C CA . VAL A 1 90 ? 21.551 -0.175 -23.768 1.00 74.81 90 VAL A CA 1
ATOM 674 C C . VAL A 1 90 ? 22.787 0.149 -24.608 1.00 74.81 90 VAL A C 1
ATOM 676 O O . VAL A 1 90 ? 23.236 1.293 -24.651 1.00 74.81 90 VAL A O 1
ATOM 679 N N . ALA A 1 91 ? 23.347 -0.856 -25.287 1.00 70.12 91 ALA A N 1
ATOM 680 C CA . ALA A 1 91 ? 24.468 -0.647 -26.202 1.00 70.12 91 ALA A CA 1
ATOM 681 C C . ALA A 1 91 ? 24.104 0.404 -27.276 1.00 70.12 91 ALA A C 1
ATOM 683 O O . ALA A 1 91 ? 23.018 0.308 -27.860 1.00 70.12 91 ALA A O 1
ATOM 684 N N . PRO A 1 92 ? 24.975 1.393 -27.562 1.00 71.06 92 PRO A N 1
ATOM 685 C CA . PRO A 1 92 ? 24.757 2.296 -28.683 1.00 71.06 92 PRO A CA 1
ATOM 686 C C . PRO A 1 92 ? 24.795 1.479 -29.979 1.00 71.06 92 PRO A C 1
ATOM 688 O O . PRO A 1 92 ? 25.768 0.768 -30.237 1.00 71.06 92 PRO A O 1
ATOM 691 N N . GLY A 1 93 ? 23.692 1.534 -30.730 1.00 67.81 93 GLY A N 1
ATOM 692 C CA . GLY A 1 93 ? 23.560 0.908 -32.048 1.00 67.81 93 GLY A CA 1
ATOM 693 C C . GLY A 1 93 ? 24.349 1.625 -33.132 1.00 67.81 93 GLY A C 1
ATOM 694 O O . GLY A 1 93 ? 24.632 2.834 -32.961 1.00 67.81 93 GLY A O 1
#

Sequence (93 aa):
MKCTTGLSAHQFAELTQWISQSKPLHTIPAILGVAGSLQATLTYLRHNLPQAAIGELLGVSQPTVSRAVKARPELVTRALDGYLITAEEVAPG

Nearest PDB structures (foldseek):
  4ds4-assembly1_A  TM=5.356E-01  e=2.393E+00  Geo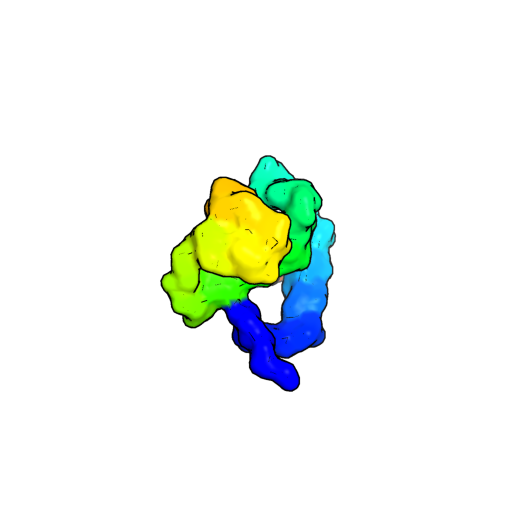bacillus kaustophilus HTA426
  6p5c-assembly1_A  TM=5.743E-01  e=2.797E+00  Geobacillus stearothermophilus
  2y1j-assembly1_A  TM=5.245E-01  e=2.655E+00  Geobacillus stearothermophilus
  4dqq-assembly1_A  TM=5.507E-01  e=4.025E+00  Geobacillus kaustophilus HTA426

Solvent-accessible surface area (backbone atoms only — not comparable to full-atom values): 5490 Å² total; per-residue (Å²): 133,88,51,73,55,77,50,55,76,65,59,48,51,53,54,39,48,48,43,69,74,42,83,84,74,94,55,61,43,75,92,45,38,68,60,45,25,50,47,51,31,32,30,35,70,71,66,68,50,57,47,52,62,53,7,64,76,68,76,46,54,36,72,51,38,49,38,21,44,68,38,42,67,60,53,53,56,40,66,35,61,93,70,67,79,52,82,84,73,55,77,86,129

Radius of gyration: 14.88 Å; Cα contacts (8 Å, |Δi|>4): 82; chains: 1; bounding box: 39×25×42 Å

InterPro domains:
  IPR027805 Transposase, Helix-turn-helix domain [PF13613] (40-71)

Organism: NCBI:txid544580

Foldseek 3Di:
DDQLLNDDPVVLVVLLVLLVPDDDDPQQDPVCRSSNLSSLQSNCVVVVDQLQVSCVVSVHHSVNSVSSNVCVVVSVCSSCVVVDDDPVNDDDD

pLDDT: mean 84.8, std 11.11, range [44.59, 97.31]

Secondary structure (DSSP, 8-state):
---TTSS-HHHHHHHHHHHHHSSP-SSS-TTTHHHHHHHHHHHHHHH---HHHHHHHHTS-HHHHHHHHHTHHHHHHHHTTTT---TTTS---

Mean predicted aligned error: 6.53 Å